Protein AF-A0A4R1PHB0-F1 (afdb_monomer_lite)

Structure (mmCIF, N/CA/C/O backbone):
data_AF-A0A4R1PHB0-F1
#
_entry.id   AF-A0A4R1PHB0-F1
#
loop_
_atom_site.group_PDB
_atom_site.id
_atom_site.type_symbol
_atom_site.label_atom_id
_atom_site.label_alt_id
_atom_site.label_comp_id
_atom_site.label_asym_id
_atom_site.label_entity_id
_atom_site.label_seq_id
_atom_site.pdbx_PDB_ins_code
_atom_site.Cartn_x
_atom_site.Cartn_y
_atom_site.Cartn_z
_atom_site.occupancy
_atom_site.B_iso_or_equiv
_atom_site.auth_seq_id
_atom_site.auth_comp_id
_atom_site.auth_asym_id
_atom_site.auth_atom_id
_atom_site.pdbx_PDB_model_num
ATOM 1 N N . MET A 1 1 ? -9.129 17.679 -6.907 1.00 36.53 1 MET A N 1
ATOM 2 C CA . MET A 1 1 ? -8.019 17.288 -7.803 1.00 36.53 1 MET A CA 1
ATOM 3 C C . MET A 1 1 ? -7.811 15.789 -7.660 1.00 36.53 1 MET A C 1
ATOM 5 O O . MET A 1 1 ? -7.441 15.355 -6.580 1.00 36.53 1 MET A O 1
ATOM 9 N N . SER A 1 2 ? -8.136 14.991 -8.682 1.00 41.69 2 SER A N 1
ATOM 10 C CA . SER A 1 2 ? -7.904 13.540 -8.649 1.00 41.69 2 SER A CA 1
ATOM 11 C C . SER A 1 2 ? -6.448 13.249 -8.993 1.00 41.69 2 SER A C 1
ATOM 13 O O . SER A 1 2 ? -6.040 13.395 -10.142 1.00 41.69 2 SER A O 1
ATOM 15 N N . ILE A 1 3 ? -5.675 12.816 -8.003 1.00 48.84 3 ILE A N 1
ATOM 16 C CA . ILE A 1 3 ? -4.333 12.242 -8.171 1.00 48.84 3 ILE A CA 1
ATOM 17 C C . ILE A 1 3 ? -4.473 10.828 -8.760 1.00 48.84 3 ILE A C 1
ATOM 19 O O . ILE A 1 3 ? -4.188 9.834 -8.119 1.00 48.84 3 ILE A O 1
ATOM 23 N N . LYS A 1 4 ? -4.973 10.716 -9.996 1.00 48.62 4 LYS A N 1
ATOM 24 C CA . LYS A 1 4 ? -5.241 9.423 -10.657 1.00 48.62 4 LYS A CA 1
ATOM 25 C C . LYS A 1 4 ? -4.025 8.790 -11.363 1.00 48.62 4 LYS A C 1
ATOM 27 O O . LYS A 1 4 ? -4.211 7.898 -12.181 1.00 48.62 4 LYS A O 1
ATOM 32 N N . SER A 1 5 ? -2.790 9.221 -11.080 1.00 46.78 5 SER A N 1
ATOM 33 C CA . SER A 1 5 ? -1.611 8.770 -11.852 1.00 46.78 5 SER A CA 1
ATOM 34 C C . SER A 1 5 ? -0.325 8.528 -11.048 1.00 46.78 5 SER A C 1
ATOM 36 O O . SER A 1 5 ? 0.755 8.577 -11.633 1.00 46.78 5 SER A O 1
ATOM 38 N N . LEU A 1 6 ? -0.384 8.242 -9.742 1.00 53.97 6 LEU A N 1
ATOM 39 C CA . LEU A 1 6 ? 0.835 7.857 -9.005 1.00 53.97 6 LEU A CA 1
ATOM 40 C C . LEU A 1 6 ? 1.244 6.393 -9.233 1.00 53.97 6 LEU A C 1
ATOM 42 O O . LEU A 1 6 ? 2.435 6.095 -9.189 1.00 53.97 6 LEU A O 1
ATOM 46 N N . SER A 1 7 ? 0.310 5.508 -9.596 1.00 51.50 7 SER A N 1
ATOM 47 C CA . SER A 1 7 ? 0.600 4.087 -9.853 1.00 51.50 7 SER A CA 1
ATOM 48 C C . SER A 1 7 ? 1.587 3.844 -11.004 1.00 51.50 7 SER A C 1
ATOM 50 O O . SER A 1 7 ? 2.302 2.846 -11.001 1.00 51.50 7 SER A O 1
ATOM 52 N N . LYS A 1 8 ? 1.698 4.773 -11.967 1.00 55.75 8 LYS A N 1
ATOM 53 C CA . LYS A 1 8 ? 2.662 4.680 -13.082 1.00 55.75 8 LYS A CA 1
ATOM 54 C C . LYS A 1 8 ? 4.113 4.983 -12.695 1.00 55.75 8 LYS A C 1
ATOM 56 O O . LYS A 1 8 ? 5.003 4.621 -13.458 1.00 55.75 8 LYS A O 1
ATOM 61 N N . ALA A 1 9 ? 4.349 5.651 -11.566 1.00 66.38 9 ALA A N 1
ATOM 62 C CA . ALA A 1 9 ? 5.692 6.003 -11.097 1.00 66.38 9 ALA A CA 1
ATOM 63 C C . ALA A 1 9 ? 6.205 5.064 -9.994 1.00 66.38 9 ALA A C 1
ATOM 65 O O . ALA A 1 9 ? 7.316 5.251 -9.499 1.00 66.38 9 ALA A O 1
ATOM 66 N N . LEU A 1 10 ? 5.405 4.075 -9.593 1.00 81.69 10 LEU A N 1
ATOM 67 C CA . LEU A 1 10 ? 5.802 3.127 -8.566 1.00 81.69 10 LEU A CA 1
ATOM 68 C C . LEU A 1 10 ? 6.850 2.141 -9.098 1.00 81.69 10 LEU A C 1
ATOM 70 O O . LEU A 1 10 ? 6.763 1.714 -10.257 1.00 81.69 10 LEU A O 1
ATOM 74 N N . PRO A 1 11 ? 7.840 1.768 -8.268 1.00 85.31 11 PRO A N 1
ATOM 75 C CA . PRO A 1 11 ? 8.786 0.727 -8.624 1.00 85.31 11 PRO A CA 1
ATOM 76 C C . PRO A 1 11 ? 8.031 -0.570 -8.918 1.00 85.31 11 PRO A C 1
ATOM 78 O O . PRO A 1 11 ? 7.137 -0.971 -8.173 1.00 85.31 11 PRO A O 1
ATOM 81 N N . LYS A 1 12 ? 8.382 -1.219 -10.029 1.00 89.31 12 LYS A N 1
ATOM 82 C CA . LYS A 1 12 ? 7.840 -2.537 -10.366 1.00 89.31 12 LYS A CA 1
ATOM 83 C C . LYS A 1 12 ? 8.331 -3.552 -9.343 1.00 89.31 12 LYS A C 1
ATOM 85 O O . LYS A 1 12 ? 9.487 -3.487 -8.929 1.00 89.31 12 LYS A O 1
ATOM 90 N N . ASP A 1 13 ? 7.466 -4.488 -8.987 1.00 86.00 13 ASP A N 1
ATOM 91 C CA . ASP A 1 13 ? 7.871 -5.648 -8.206 1.00 86.00 13 ASP A CA 1
ATOM 92 C C . ASP A 1 13 ? 8.736 -6.566 -9.100 1.00 86.00 13 ASP A C 1
ATOM 94 O O . ASP A 1 13 ? 8.268 -6.982 -10.169 1.00 86.00 13 ASP A O 1
ATOM 98 N N . PRO A 1 14 ? 10.007 -6.831 -8.741 1.00 83.69 14 PRO A N 1
ATOM 99 C CA . PRO A 1 14 ? 10.880 -7.697 -9.529 1.00 83.69 14 PRO A CA 1
ATOM 100 C C . PRO A 1 14 ? 10.442 -9.167 -9.502 1.00 83.69 14 PRO A C 1
ATOM 102 O O . PRO A 1 14 ? 10.716 -9.886 -10.462 1.00 83.69 14 PRO A O 1
ATOM 105 N N . ASP A 1 15 ? 9.748 -9.600 -8.447 1.00 83.88 15 ASP A N 1
ATOM 106 C CA . ASP A 1 15 ? 9.316 -10.985 -8.251 1.00 83.88 15 ASP A CA 1
ATOM 107 C C . ASP A 1 15 ? 7.937 -11.248 -8.878 1.00 83.88 15 ASP A C 1
ATOM 109 O O . ASP A 1 15 ? 7.633 -12.374 -9.276 1.00 83.88 15 ASP A O 1
ATOM 113 N N 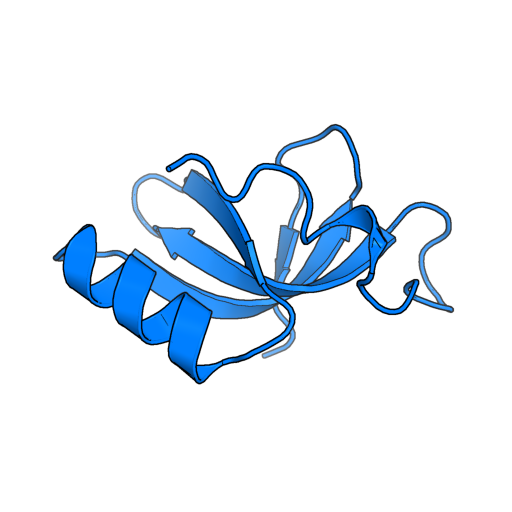. ASN A 1 16 ? 7.115 -10.202 -9.031 1.00 81.44 16 ASN A N 1
ATOM 114 C CA . ASN A 1 16 ? 5.753 -10.299 -9.559 1.00 81.44 16 ASN A CA 1
ATOM 115 C C . ASN A 1 16 ? 5.551 -9.424 -10.814 1.00 81.44 16 ASN A C 1
ATOM 117 O O . ASN A 1 16 ? 5.189 -8.245 -10.719 1.00 81.44 16 ASN A O 1
ATOM 121 N N . PRO A 1 17 ? 5.713 -9.982 -12.030 1.00 85.19 17 PRO A N 1
ATOM 122 C CA . PRO A 1 17 ? 5.494 -9.244 -13.269 1.00 85.19 17 PRO A CA 1
ATOM 123 C C . PRO A 1 17 ? 4.091 -8.621 -13.343 1.00 85.19 17 PRO A C 1
ATOM 125 O O . PRO A 1 17 ? 3.076 -9.305 -13.226 1.00 85.19 17 PRO A O 1
ATOM 128 N N . GLY A 1 18 ? 4.033 -7.307 -13.570 1.00 86.00 18 GLY A N 1
ATOM 129 C CA . GLY A 1 18 ? 2.777 -6.545 -13.627 1.00 86.00 18 GLY A CA 1
ATOM 130 C C . GLY A 1 18 ? 2.311 -5.982 -12.281 1.00 86.00 18 GLY A C 1
ATOM 131 O O . GLY A 1 18 ? 1.288 -5.296 -12.237 1.00 86.00 18 GLY A O 1
ATOM 132 N N . TRP A 1 19 ? 3.067 -6.225 -11.211 1.00 92.81 19 TRP A N 1
ATOM 133 C CA . TRP A 1 19 ? 2.825 -5.638 -9.904 1.00 92.81 19 TRP A CA 1
ATOM 134 C C . TRP A 1 19 ? 3.751 -4.450 -9.644 1.00 92.81 19 TRP A C 1
ATOM 136 O O . TRP A 1 19 ? 4.808 -4.292 -10.266 1.00 92.81 19 TRP A O 1
ATOM 146 N N . VAL A 1 20 ? 3.322 -3.589 -8.731 1.00 91.31 20 VAL A N 1
ATOM 147 C CA . VAL A 1 20 ? 4.054 -2.408 -8.279 1.00 91.31 20 VAL A CA 1
ATOM 148 C C . VAL A 1 20 ? 4.138 -2.385 -6.763 1.00 91.31 20 VAL A C 1
ATOM 150 O O . VAL A 1 20 ? 3.201 -2.779 -6.071 1.00 91.31 20 VAL A O 1
ATOM 153 N N . LEU A 1 21 ? 5.261 -1.891 -6.258 1.00 91.88 21 LEU A N 1
ATOM 154 C CA . LEU A 1 21 ? 5.531 -1.758 -4.836 1.00 91.88 21 LEU A CA 1
ATOM 155 C C . LEU A 1 21 ? 5.164 -0.359 -4.344 1.00 91.88 21 LEU A C 1
ATOM 157 O O . LEU A 1 21 ? 5.485 0.644 -4.986 1.00 91.88 21 LEU A O 1
ATOM 161 N N . GLY A 1 22 ? 4.520 -0.285 -3.183 1.00 92.56 22 GLY A N 1
ATOM 162 C CA . GLY A 1 22 ? 4.122 0.986 -2.589 1.00 92.56 22 GLY A CA 1
ATOM 163 C C . GLY A 1 22 ? 3.309 0.846 -1.307 1.00 92.56 22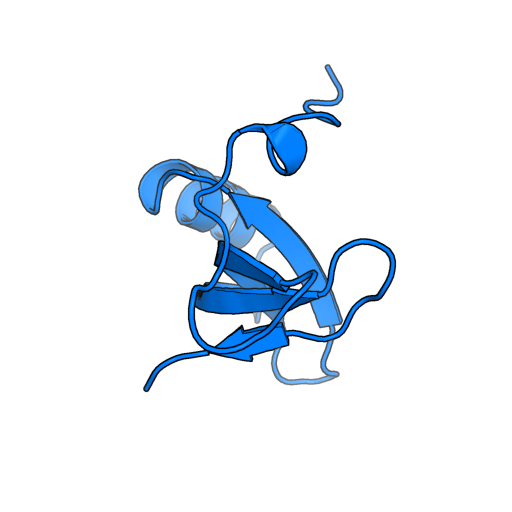 GLY A C 1
ATOM 164 O O . GLY A 1 22 ? 3.152 -0.236 -0.745 1.00 92.56 22 GLY A O 1
ATOM 165 N N . TRP A 1 23 ? 2.800 1.981 -0.840 1.00 94.38 23 TRP A N 1
ATOM 166 C CA . TRP A 1 23 ? 1.969 2.115 0.351 1.00 94.38 23 TRP A CA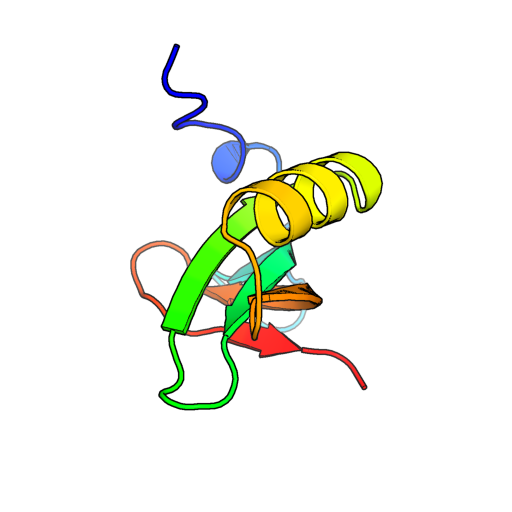 1
ATOM 167 C C . TRP A 1 23 ? 0.497 2.142 -0.038 1.00 94.38 23 TRP A C 1
ATOM 169 O O . TRP A 1 23 ? -0.006 3.159 -0.514 1.00 94.38 23 TRP A O 1
ATOM 179 N N . ALA A 1 24 ? -0.186 1.018 0.141 1.00 93.62 24 ALA A N 1
ATOM 180 C CA . ALA A 1 24 ? -1.604 0.896 -0.141 1.00 93.62 24 ALA A CA 1
ATOM 181 C C . ALA A 1 24 ? -2.456 1.353 1.037 1.00 93.62 24 ALA A C 1
ATOM 183 O O . ALA A 1 24 ? -2.143 1.066 2.193 1.00 93.62 24 ALA A O 1
ATOM 184 N N . VAL A 1 25 ? -3.573 2.003 0.731 1.00 95.00 25 VAL A N 1
ATOM 185 C CA . VAL A 1 25 ? -4.629 2.296 1.696 1.00 95.00 25 VAL A CA 1
ATOM 186 C C . VAL A 1 25 ? -5.669 1.196 1.609 1.00 95.00 25 VAL A C 1
ATOM 188 O O . VAL A 1 25 ? -6.334 1.025 0.586 1.00 95.00 25 VAL A O 1
ATOM 191 N N . VAL A 1 26 ? -5.790 0.434 2.692 1.00 94.56 26 VAL A N 1
ATOM 192 C CA . VAL A 1 26 ? -6.673 -0.730 2.763 1.00 94.56 26 VAL A CA 1
ATOM 193 C C . VAL A 1 26 ? -7.529 -0.711 4.018 1.00 94.56 26 VAL A C 1
ATOM 195 O O . VAL A 1 26 ? -7.127 -0.191 5.062 1.00 94.56 26 VAL A O 1
ATOM 198 N N . ARG A 1 27 ? -8.694 -1.348 3.928 1.00 94.00 27 ARG A N 1
ATOM 199 C CA . ARG A 1 27 ? -9.549 -1.705 5.063 1.00 94.00 27 ARG A CA 1
ATOM 200 C C . ARG A 1 27 ? -9.528 -3.216 5.242 1.00 94.00 27 ARG A C 1
ATOM 202 O O . ARG A 1 27 ? -9.578 -3.935 4.253 1.00 94.00 27 ARG A O 1
ATOM 209 N N . ASN A 1 28 ? -9.459 -3.709 6.481 1.00 86.94 28 ASN A N 1
ATOM 210 C CA . ASN A 1 28 ? -9.424 -5.159 6.737 1.00 86.94 28 ASN A CA 1
ATOM 211 C C . ASN A 1 28 ? -10.824 -5.795 6.870 1.00 8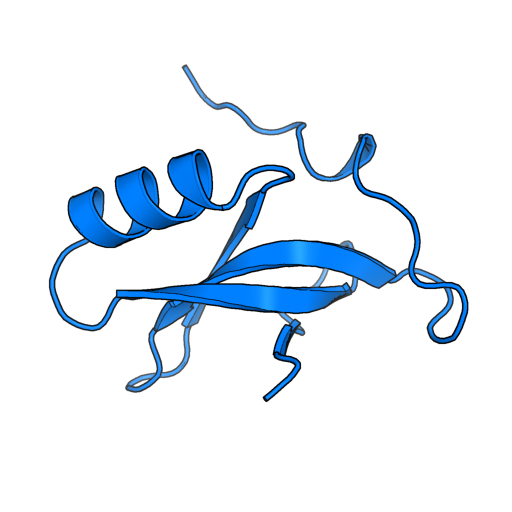6.94 28 ASN A C 1
ATOM 213 O O . ASN A 1 28 ? -10.976 -6.975 6.573 1.00 86.94 28 ASN A O 1
ATOM 217 N N . ALA A 1 29 ? -11.839 -5.053 7.333 1.00 87.44 29 ALA A N 1
ATOM 218 C CA . ALA A 1 29 ? -13.174 -5.597 7.611 1.00 87.44 29 ALA A CA 1
ATOM 219 C C . ALA A 1 29 ? -14.308 -4.596 7.272 1.00 87.44 29 ALA A C 1
ATOM 221 O O . ALA A 1 29 ? -14.494 -3.619 8.010 1.00 87.44 29 ALA A O 1
ATOM 222 N N . PRO A 1 30 ? -15.077 -4.817 6.183 1.00 90.06 30 PRO A N 1
ATOM 223 C CA . PRO A 1 30 ? -14.785 -5.761 5.097 1.00 90.06 30 PRO A CA 1
ATOM 224 C C . PRO A 1 30 ? -13.494 -5.373 4.365 1.00 90.06 30 PRO A C 1
ATOM 226 O O . PRO A 1 30 ? -13.063 -4.218 4.435 1.00 90.06 30 PRO A O 1
ATOM 229 N N . TRP A 1 31 ? -12.871 -6.338 3.688 1.00 90.44 31 TRP A N 1
ATOM 230 C CA . TRP A 1 31 ? -11.658 -6.062 2.929 1.00 90.44 31 TRP A CA 1
ATOM 231 C C . TRP A 1 31 ? -11.948 -5.089 1.780 1.00 90.44 31 TRP A C 1
ATOM 233 O O . TRP A 1 31 ? -12.921 -5.270 1.048 1.00 90.44 31 TRP A O 1
ATOM 243 N N . SER A 1 32 ? -11.128 -4.047 1.652 1.00 91.69 32 SER A N 1
ATOM 244 C CA . SER A 1 32 ? -11.224 -3.071 0.565 1.00 91.69 32 SER A CA 1
ATOM 245 C C . SER A 1 32 ? -9.854 -2.482 0.259 1.00 91.69 32 SER A C 1
ATOM 247 O O . SER A 1 32 ? -9.142 -2.073 1.181 1.00 91.69 32 SER A O 1
ATOM 249 N N . PHE A 1 33 ? -9.510 -2.417 -1.023 1.00 92.38 33 PHE A N 1
ATOM 250 C CA . PHE A 1 33 ? -8.357 -1.693 -1.542 1.00 92.38 33 PHE A CA 1
ATOM 251 C C . PHE A 1 33 ? -8.826 -0.352 -2.107 1.00 92.38 33 PHE A C 1
ATOM 253 O O . PHE A 1 33 ? -9.787 -0.305 -2.872 1.00 92.38 33 PHE A O 1
ATOM 260 N N . ILE A 1 34 ? -8.175 0.740 -1.705 1.00 92.12 34 ILE A N 1
ATOM 261 C CA . ILE A 1 34 ? -8.558 2.088 -2.138 1.00 92.12 34 ILE A CA 1
ATOM 262 C C . ILE A 1 34 ? -7.606 2.614 -3.203 1.00 92.12 34 ILE A C 1
ATOM 264 O O . ILE A 1 34 ? -8.043 2.952 -4.300 1.00 92.12 34 ILE A O 1
ATOM 268 N N . ASP A 1 35 ? -6.319 2.707 -2.874 1.00 90.19 35 ASP A N 1
ATOM 269 C CA . ASP A 1 35 ? -5.278 3.154 -3.800 1.00 90.19 35 ASP A CA 1
ATOM 270 C C . ASP A 1 35 ? -3.886 2.809 -3.248 1.00 90.19 35 ASP A C 1
ATOM 272 O O . ASP A 1 35 ? -3.748 2.431 -2.079 1.00 90.19 35 ASP A O 1
ATOM 276 N N . ILE A 1 36 ? -2.851 2.971 -4.075 1.00 91.00 36 ILE A N 1
ATOM 277 C CA . ILE A 1 36 ? -1.445 2.775 -3.712 1.00 91.00 36 ILE A CA 1
ATOM 278 C C . ILE A 1 36 ? -0.593 4.012 -4.017 1.00 91.00 36 ILE A C 1
ATOM 280 O O . ILE A 1 36 ? -0.635 4.596 -5.101 1.00 91.00 36 ILE A O 1
ATOM 284 N N . TYR A 1 37 ? 0.232 4.397 -3.045 1.00 89.94 37 TYR A N 1
ATOM 285 C CA . TYR A 1 37 ? 1.036 5.614 -3.067 1.00 89.94 37 TYR A CA 1
ATOM 286 C C . TYR A 1 37 ? 2.529 5.314 -2.948 1.00 89.94 37 TYR A C 1
ATOM 288 O O . TYR A 1 37 ? 2.947 4.337 -2.332 1.00 89.94 37 TYR A O 1
ATOM 296 N N . ALA A 1 38 ? 3.362 6.199 -3.497 1.00 88.50 38 ALA A N 1
ATOM 297 C CA . ALA A 1 38 ? 4.817 6.081 -3.372 1.00 88.50 38 ALA A CA 1
ATOM 298 C C . ALA A 1 38 ? 5.315 6.436 -1.959 1.00 88.50 38 ALA A C 1
ATOM 300 O O . ALA A 1 38 ? 6.366 5.965 -1.534 1.00 88.50 38 ALA A O 1
ATOM 301 N N . SER A 1 39 ? 4.562 7.267 -1.232 1.00 88.69 39 SER A N 1
ATOM 302 C CA . SER A 1 39 ? 4.919 7.759 0.099 1.00 88.69 39 SER A CA 1
ATOM 303 C C . SER A 1 39 ? 3.985 7.195 1.162 1.00 88.69 39 SER A C 1
ATOM 305 O O . SER A 1 39 ? 2.762 7.246 1.010 1.00 88.69 39 SER A O 1
ATOM 307 N N . LYS A 1 40 ? 4.582 6.733 2.266 1.00 91.25 40 LYS A N 1
ATOM 308 C CA . LYS A 1 40 ? 3.870 6.312 3.475 1.00 91.25 40 LYS A CA 1
ATOM 309 C C . LYS A 1 40 ? 2.990 7.430 4.020 1.00 91.25 40 LYS A C 1
ATOM 311 O O . LYS A 1 40 ? 1.824 7.198 4.300 1.00 91.25 40 LYS A O 1
ATOM 316 N N . GLU A 1 41 ? 3.541 8.637 4.107 1.00 92.44 41 GLU A N 1
ATOM 317 C CA . GLU A 1 41 ? 2.859 9.807 4.662 1.00 92.44 41 GLU A CA 1
ATOM 318 C C . GLU A 1 41 ? 1.570 10.118 3.891 1.00 92.44 41 GLU A C 1
ATOM 320 O O . GLU A 1 41 ? 0.521 10.328 4.489 1.00 92.44 41 GLU A O 1
ATOM 325 N N . VAL A 1 42 ? 1.618 10.066 2.555 1.00 90.50 42 VAL A N 1
ATOM 326 C CA . VAL A 1 42 ? 0.436 10.302 1.711 1.00 90.50 42 VAL A CA 1
ATOM 327 C C . VAL A 1 42 ? -0.628 9.229 1.946 1.00 90.50 42 VAL A C 1
ATOM 329 O O . VAL A 1 42 ? -1.804 9.558 2.093 1.00 90.50 42 VAL A O 1
ATOM 332 N N . ALA A 1 43 ? -0.221 7.960 2.024 1.00 93.00 43 ALA A N 1
ATOM 333 C CA . ALA A 1 43 ? -1.137 6.861 2.307 1.00 93.00 43 ALA A CA 1
ATOM 334 C C . ALA A 1 43 ? -1.757 6.976 3.711 1.00 93.00 43 ALA A C 1
ATOM 336 O O . ALA A 1 43 ? -2.946 6.730 3.879 1.00 93.00 43 ALA A O 1
ATOM 337 N N . GLU A 1 44 ? -0.981 7.375 4.720 1.00 94.38 44 GLU A N 1
ATOM 338 C CA . GLU A 1 44 ? -1.469 7.568 6.090 1.00 94.38 44 GLU A CA 1
ATOM 339 C C . GLU A 1 44 ? -2.439 8.745 6.195 1.00 94.38 44 GLU A C 1
ATOM 341 O O . GLU A 1 44 ? -3.470 8.618 6.853 1.00 94.38 44 GLU A O 1
ATOM 346 N N . ILE A 1 45 ? -2.162 9.857 5.507 1.00 94.31 45 ILE A N 1
ATOM 347 C CA . ILE A 1 45 ? -3.079 11.002 5.429 1.00 94.31 45 ILE A CA 1
ATOM 348 C C . ILE A 1 45 ? -4.407 10.580 4.793 1.00 94.31 45 ILE A C 1
ATOM 350 O O . ILE A 1 45 ? -5.468 10.912 5.322 1.00 94.31 45 ILE A O 1
ATOM 354 N N . GLU A 1 46 ? -4.375 9.833 3.686 1.00 93.38 46 GLU A N 1
ATOM 355 C CA . GLU A 1 46 ? -5.608 9.387 3.030 1.00 93.38 46 GLU A CA 1
ATOM 356 C C . GLU A 1 46 ? -6.345 8.329 3.867 1.00 93.38 46 GLU A C 1
ATOM 358 O O . GLU A 1 46 ? -7.565 8.400 4.004 1.00 93.38 46 GLU A O 1
ATOM 363 N N . ALA A 1 47 ? -5.632 7.403 4.515 1.00 94.06 47 ALA A N 1
ATOM 364 C CA . ALA A 1 47 ? -6.233 6.457 5.455 1.00 94.06 47 ALA A CA 1
ATOM 365 C C . ALA A 1 47 ? -6.926 7.185 6.621 1.00 94.06 47 ALA A C 1
ATOM 367 O O . ALA A 1 47 ? -8.082 6.897 6.928 1.00 94.06 47 ALA A O 1
ATOM 368 N N . ALA A 1 48 ? -6.264 8.181 7.218 1.00 94.75 48 ALA A N 1
ATOM 369 C CA . ALA A 1 48 ? -6.839 9.011 8.274 1.00 94.75 48 ALA A CA 1
ATOM 370 C C . ALA A 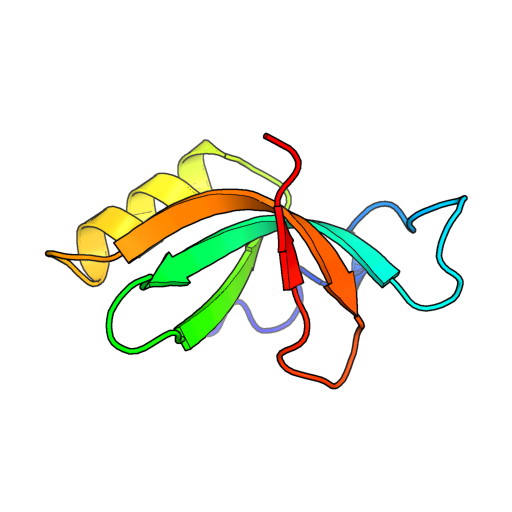1 48 ? -8.060 9.806 7.785 1.00 94.75 48 ALA A C 1
ATOM 372 O O . ALA A 1 48 ? -9.039 9.950 8.517 1.00 94.75 48 ALA A O 1
ATOM 373 N N . ARG A 1 49 ? -8.033 10.286 6.537 1.00 93.75 49 ARG A N 1
ATOM 374 C CA . ARG A 1 49 ? -9.152 10.992 5.907 1.00 93.75 49 ARG A CA 1
ATOM 375 C C . ARG A 1 49 ? -10.366 10.089 5.674 1.00 93.75 49 ARG A C 1
ATOM 377 O O . ARG A 1 49 ? -11.493 10.556 5.822 1.00 93.75 49 ARG A O 1
ATOM 384 N N . LEU A 1 50 ? -10.151 8.830 5.293 1.00 92.38 50 LEU A N 1
ATOM 385 C CA . LEU A 1 50 ? -11.220 7.839 5.107 1.00 92.38 50 LEU A CA 1
ATOM 386 C C . LEU A 1 50 ? -11.804 7.349 6.438 1.00 92.38 50 LEU A C 1
ATOM 388 O O . LEU A 1 50 ? -12.954 6.909 6.480 1.00 92.38 50 LEU A O 1
ATOM 392 N N . GLY A 1 51 ? -11.034 7.468 7.519 1.00 91.44 51 GLY A N 1
ATOM 393 C CA . GLY A 1 51 ? -11.489 7.242 8.882 1.00 91.44 51 GLY A CA 1
ATOM 394 C C . GLY A 1 51 ? -11.295 5.808 9.365 1.00 91.44 51 GLY A C 1
ATOM 395 O O . GLY A 1 51 ? -10.400 5.080 8.933 1.00 91.44 51 GLY A O 1
ATOM 396 N N . GLU A 1 52 ? -12.120 5.414 10.331 1.00 90.88 52 GLU A N 1
ATOM 397 C CA . GLU A 1 52 ? -11.921 4.186 11.095 1.00 90.88 52 GLU A CA 1
ATOM 398 C C . GLU A 1 52 ? -11.904 2.926 10.214 1.00 90.88 52 GLU A C 1
ATOM 400 O O . GLU A 1 52 ? -12.741 2.722 9.332 1.00 90.88 52 GLU A O 1
ATOM 405 N N . GLY A 1 53 ? -10.928 2.055 10.477 1.00 90.94 53 GLY A N 1
ATOM 406 C CA . GLY A 1 53 ? -10.743 0.790 9.771 1.00 90.94 53 GLY A CA 1
ATOM 407 C C . GLY A 1 53 ? -9.843 0.868 8.537 1.00 90.94 53 GLY A C 1
ATOM 408 O O . GLY A 1 53 ? -9.426 -0.191 8.062 1.00 90.94 53 GLY A O 1
ATOM 409 N N . TYR A 1 54 ? -9.504 2.067 8.051 1.00 94.69 54 TYR A N 1
ATOM 410 C CA . TYR A 1 54 ? -8.504 2.250 7.000 1.00 94.69 54 TYR A CA 1
ATOM 411 C C . TYR A 1 54 ? -7.095 2.352 7.582 1.00 94.69 54 TYR A C 1
ATOM 413 O O . TYR A 1 54 ? -6.871 2.906 8.655 1.00 94.69 54 TYR A O 1
ATOM 421 N N . SER A 1 55 ? -6.127 1.794 6.862 1.00 94.75 55 SER A N 1
ATOM 422 C CA . SER A 1 55 ? -4.721 1.786 7.259 1.00 94.75 55 SER A CA 1
ATOM 423 C C . SER A 1 55 ? -3.815 1.811 6.036 1.00 94.75 55 SER A C 1
ATOM 425 O O . SER A 1 55 ? -4.163 1.254 4.993 1.00 94.75 55 SER A O 1
ATOM 427 N N . ALA A 1 56 ? -2.646 2.433 6.179 1.00 94.75 56 ALA A N 1
ATOM 428 C CA . ALA A 1 56 ? -1.588 2.364 5.185 1.00 94.75 56 ALA A CA 1
ATOM 429 C C . ALA A 1 56 ? -0.736 1.109 5.419 1.00 94.75 56 ALA A C 1
ATOM 431 O O . ALA A 1 56 ? -0.211 0.904 6.515 1.00 94.75 56 ALA A O 1
ATOM 432 N N . LYS A 1 57 ? -0.573 0.276 4.391 1.00 94.81 57 LYS A N 1
ATOM 433 C CA . LYS A 1 57 ? 0.280 -0.917 4.423 1.00 94.81 57 LYS A CA 1
ATOM 434 C C . LYS A 1 57 ? 1.246 -0.907 3.250 1.00 94.81 57 LYS A C 1
ATOM 436 O O . LYS A 1 57 ? 0.845 -0.642 2.122 1.00 94.81 57 LYS A O 1
ATOM 441 N N . TYR A 1 58 ? 2.509 -1.225 3.509 1.00 93.50 58 TYR A N 1
ATOM 442 C CA . TYR A 1 58 ? 3.480 -1.419 2.439 1.00 93.50 58 TYR A CA 1
ATOM 443 C C . TYR A 1 58 ? 3.320 -2.809 1.825 1.00 93.50 58 TYR A C 1
ATOM 445 O O . TYR A 1 58 ? 3.102 -3.787 2.543 1.00 93.50 58 TYR A O 1
ATOM 453 N N . GLY A 1 59 ? 3.409 -2.904 0.505 1.00 93.25 59 GLY A N 1
ATOM 454 C CA . GLY A 1 59 ? 3.226 -4.170 -0.181 1.00 93.25 59 GLY A CA 1
ATOM 455 C C . GLY A 1 59 ? 3.275 -4.058 -1.692 1.00 93.25 59 GLY A C 1
ATOM 456 O O . GLY A 1 59 ? 3.677 -3.035 -2.250 1.00 93.25 59 GLY A O 1
ATOM 457 N N . SER A 1 60 ? 2.829 -5.133 -2.327 1.00 92.94 60 SER A N 1
ATOM 458 C CA . SER A 1 60 ? 2.747 -5.267 -3.772 1.00 92.94 60 SER A CA 1
ATOM 459 C C . SER A 1 60 ? 1.292 -5.217 -4.226 1.00 92.94 60 SER A C 1
ATOM 461 O O . SER A 1 60 ? 0.426 -5.864 -3.637 1.00 92.94 60 SER A O 1
ATOM 463 N N . HIS A 1 61 ? 1.020 -4.449 -5.276 1.00 92.31 61 HIS A N 1
ATOM 464 C CA . HIS A 1 61 ? -0.297 -4.301 -5.888 1.00 92.31 61 HIS A CA 1
ATOM 465 C C . HIS A 1 61 ? -0.253 -4.669 -7.365 1.00 92.31 61 HIS A C 1
ATOM 467 O O . HIS A 1 61 ? 0.617 -4.198 -8.102 1.00 92.31 61 HIS A O 1
ATOM 473 N N . ARG A 1 62 ? -1.231 -5.444 -7.826 1.00 91.12 62 ARG A N 1
ATOM 474 C CA . ARG A 1 62 ? -1.346 -5.798 -9.237 1.00 91.12 62 ARG A CA 1
ATOM 475 C C . ARG A 1 62 ? -2.110 -4.726 -10.007 1.00 91.12 62 ARG A C 1
ATOM 477 O O . ARG A 1 62 ? -3.309 -4.529 -9.808 1.00 91.12 62 ARG A O 1
ATOM 484 N N . LEU A 1 63 ? -1.426 -4.096 -10.962 1.00 86.19 63 LEU A N 1
ATOM 485 C CA . LEU A 1 63 ? -2.013 -3.045 -11.791 1.00 86.19 63 LEU A CA 1
ATOM 486 C C . LEU A 1 63 ? -3.248 -3.549 -12.554 1.00 86.19 63 LEU A C 1
ATOM 488 O O . LEU A 1 63 ? -3.191 -4.562 -13.251 1.00 86.19 63 LEU A O 1
ATOM 492 N N . GLY A 1 64 ? -4.345 -2.792 -12.471 1.00 82.94 64 GLY A N 1
ATOM 493 C CA . GLY A 1 64 ? -5.599 -3.102 -13.169 1.00 82.94 64 GLY A CA 1
ATOM 494 C C . GLY A 1 64 ? -6.509 -4.097 -12.443 1.00 82.94 64 GLY A C 1
ATOM 495 O O . GLY A 1 64 ? -7.483 -4.558 -13.031 1.00 82.94 64 GLY A O 1
ATOM 496 N N . SER A 1 65 ? -6.205 -4.418 -11.189 1.00 87.62 65 SER A N 1
ATOM 497 C CA . SER A 1 65 ? -7.053 -5.206 -10.290 1.00 87.62 65 SER A CA 1
ATOM 498 C C . SER A 1 65 ? -7.103 -4.537 -8.920 1.00 87.62 65 SER A C 1
ATOM 500 O O . SER A 1 65 ? -6.394 -3.559 -8.720 1.00 87.62 65 SER A O 1
ATOM 502 N N . ASP A 1 66 ? -7.868 -5.087 -7.981 1.00 87.31 66 ASP A N 1
ATOM 503 C CA . ASP A 1 66 ? -7.821 -4.668 -6.575 1.00 87.31 66 ASP A CA 1
ATOM 504 C C . ASP A 1 66 ? -6.828 -5.520 -5.758 1.00 87.31 66 ASP A C 1
ATOM 506 O O . ASP A 1 66 ? -6.646 -5.283 -4.567 1.00 87.31 66 ASP A O 1
ATOM 510 N N . ASP A 1 67 ? -6.152 -6.497 -6.384 1.00 90.00 67 ASP A N 1
ATOM 511 C CA . ASP A 1 67 ? -5.259 -7.433 -5.697 1.00 90.00 67 ASP A CA 1
ATOM 512 C C . ASP A 1 67 ? -4.099 -6.685 -5.020 1.00 90.00 67 ASP A C 1
ATOM 514 O O . ASP A 1 67 ? -3.338 -5.940 -5.653 1.00 90.00 67 ASP A O 1
ATOM 518 N N . PHE A 1 68 ? -3.943 -6.920 -3.718 1.00 91.88 68 PHE A N 1
ATOM 519 C CA . PHE A 1 68 ? -2.878 -6.344 -2.909 1.00 91.88 68 PHE A CA 1
ATOM 520 C C . PHE A 1 68 ? -2.373 -7.343 -1.869 1.00 91.88 68 PHE A C 1
ATOM 522 O O . PHE A 1 68 ? -3.156 -7.980 -1.162 1.00 91.88 68 PHE A O 1
ATOM 529 N N . VAL A 1 69 ? -1.050 -7.429 -1.740 1.00 91.31 69 VAL A N 1
ATOM 530 C CA . VAL A 1 69 ? -0.355 -8.249 -0.746 1.00 91.31 69 VAL A CA 1
ATOM 531 C C . VAL A 1 69 ? 0.527 -7.334 0.090 1.00 91.31 69 VAL A C 1
ATOM 533 O O . VAL A 1 69 ? 1.512 -6.792 -0.408 1.00 91.31 69 VAL A O 1
ATOM 536 N N . SER A 1 70 ? 0.186 -7.159 1.368 1.00 89.56 70 SER A N 1
ATOM 537 C CA . SER A 1 70 ? 1.051 -6.442 2.308 1.00 89.56 70 SER A CA 1
ATOM 538 C C . SER A 1 70 ? 2.236 -7.304 2.720 1.00 89.56 70 SER A C 1
ATOM 540 O O . SER A 1 70 ? 2.049 -8.479 3.040 1.00 89.56 70 SER A O 1
ATOM 542 N N . PHE A 1 71 ? 3.414 -6.700 2.823 1.00 83.69 71 PHE A N 1
ATOM 543 C CA . PHE A 1 71 ? 4.540 -7.314 3.519 1.00 83.69 71 PHE A CA 1
ATOM 544 C C . PHE A 1 71 ? 4.364 -7.061 5.021 1.00 83.69 71 PHE A C 1
ATOM 546 O O . PHE A 1 71 ? 4.188 -5.915 5.438 1.00 83.69 71 PHE A O 1
ATOM 553 N N . GLY A 1 72 ? 4.292 -8.143 5.798 1.00 60.16 72 GLY A N 1
ATOM 554 C CA . GLY A 1 72 ? 4.110 -8.133 7.252 1.00 60.16 72 GLY A CA 1
ATOM 555 C C . GLY A 1 72 ? 5.412 -8.382 7.985 1.00 60.16 72 GLY A C 1
ATOM 556 O O . GLY A 1 72 ? 6.221 -9.177 7.458 1.00 60.16 72 GLY A O 1
#

Radius of gyration: 11.41 Å; chains: 1; bounding box: 26×28×25 Å

Foldseek 3Di:
DDPPPQLVVFPADPVDPQKGWFKWWWFVVVTFTDDGHNDLVVSQVVQVVVPPRIDIFTFIDHPPDSDTDGDD

Secondary structure (DSSP, 8-state):
---TTSGGGSPBPSSSTTEEEEEEEEEETTEEEEEEES-HHHHHHHHHHH-TTEEEEEEEEETTS--EEE--

Organ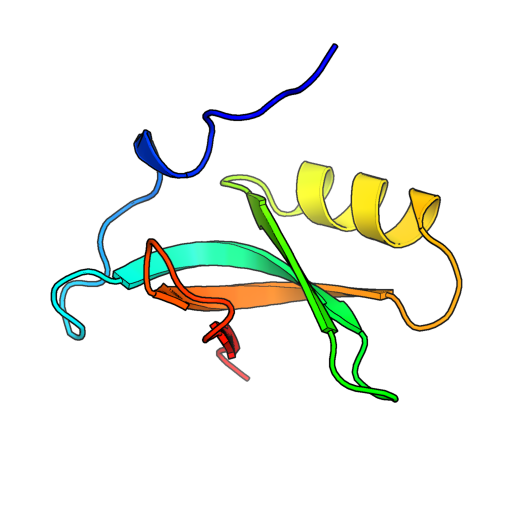ism: NCBI:txid353

pLDDT: mean 85.03, std 14.39, range [36.53, 95.0]

Sequence (72 aa):
MSIKSLSKALPKDPDNPGWVLGWAVVRNAPWSFIDIYASKEVAEIEAARLGEGYSAKYGSHRLGSDDFVSFG